Protein AF-A0A845ZWJ6-F1 (afdb_monomer)

Mean predicted aligned error: 7.0 Å

Secondary structure (DSSP, 8-state):
----S-HHHHHHHH-TT-------HHHHHHHHHHHHHHHHH--S---EEEEESSHHHHHHHHHHHHHHHTT-S-EEEEE--SSS---B-SSSEEEEPPTT-GGGG---

Radius of gyration: 15.52 Å; Cα contacts (8 Å, |Δi|>4): 121; chains: 1; bounding box: 38×41×30 Å

Sequence (108 aa):
MIITTSVLQSLLQAIPILRSQVYFKSSLTALSHAMEDQVLAGSEQPLVIASFQRERFYRQEAHRYRRIAQQTPQVYVLAAPETEFKSSSEYHETVAFEPNDTLSQEWH

pLDDT: mean 83.92, std 9.37, range [49.12, 93.44]

Foldseek 3Di:
DDPPADPVRVVCVVPVVDDDDDDDPVVVVVVVVVVLVCLLVDQDADQAEAEDLAPVVCVVCVVSLLSSLVRYQRHEYEYAYDDDQDQDSDRHGYHHDDNPDVSNVDDD

Structure (mmCIF, N/CA/C/O backbone):
data_AF-A0A845ZWJ6-F1
#
_entry.id   AF-A0A845ZWJ6-F1
#
loop_
_atom_site.group_PDB
_atom_site.id
_atom_site.type_symbol
_atom_site.label_atom_id
_atom_site.label_alt_id
_atom_site.label_comp_id
_atom_site.label_asym_id
_atom_site.label_entity_id
_atom_site.label_seq_id
_atom_site.pdbx_PDB_ins_code
_atom_site.Cartn_x
_atom_site.Cartn_y
_atom_site.Cartn_z
_atom_site.occupancy
_atom_site.B_iso_or_equiv
_atom_site.auth_seq_id
_atom_site.auth_comp_id
_atom_site.auth_asym_id
_atom_site.auth_atom_id
_atom_site.pdbx_PDB_model_num
ATOM 1 N N . MET A 1 1 ? 20.101 -3.245 12.940 1.00 49.12 1 MET A N 1
ATOM 2 C CA . MET A 1 1 ? 20.131 -4.586 12.321 1.00 49.12 1 MET A CA 1
ATOM 3 C C . MET A 1 1 ? 20.213 -4.380 10.818 1.00 49.12 1 MET A C 1
ATOM 5 O O . MET A 1 1 ? 19.284 -3.815 10.263 1.00 49.12 1 MET A O 1
ATOM 9 N N . ILE A 1 2 ? 21.345 -4.703 10.190 1.00 52.16 2 ILE A N 1
ATOM 10 C CA . ILE A 1 2 ? 21.516 -4.545 8.738 1.00 52.16 2 ILE A CA 1
ATOM 11 C C . ILE A 1 2 ? 20.964 -5.817 8.099 1.00 52.16 2 ILE A C 1
ATOM 13 O O . ILE A 1 2 ? 21.490 -6.901 8.341 1.00 52.16 2 ILE A O 1
ATOM 17 N N . ILE A 1 3 ? 19.873 -5.695 7.349 1.00 63.31 3 ILE A N 1
ATOM 18 C CA . ILE A 1 3 ? 19.300 -6.808 6.596 1.00 63.31 3 ILE A CA 1
ATOM 19 C C . ILE A 1 3 ? 20.249 -7.072 5.418 1.00 63.31 3 ILE A C 1
ATOM 21 O O . ILE A 1 3 ? 20.277 -6.312 4.457 1.00 6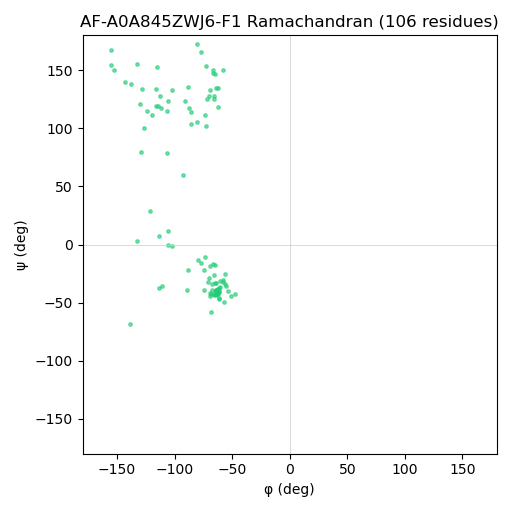3.31 3 ILE A O 1
ATOM 25 N N . THR A 1 4 ? 21.086 -8.105 5.518 1.00 75.88 4 THR A N 1
ATOM 26 C CA . THR A 1 4 ? 22.098 -8.453 4.499 1.00 75.88 4 THR A CA 1
ATOM 27 C C . THR A 1 4 ? 21.511 -9.149 3.275 1.00 75.88 4 THR A C 1
ATOM 29 O O . THR A 1 4 ? 22.167 -9.244 2.242 1.00 75.88 4 THR A O 1
ATOM 32 N N . THR A 1 5 ? 20.283 -9.654 3.371 1.00 77.69 5 THR A N 1
ATOM 33 C CA . THR A 1 5 ? 19.594 -10.372 2.296 1.00 77.69 5 THR A CA 1
ATOM 34 C C . THR A 1 5 ? 18.209 -9.774 2.121 1.00 77.69 5 THR A C 1
ATOM 36 O O . THR A 1 5 ? 17.432 -9.749 3.073 1.00 77.69 5 THR A O 1
ATOM 39 N N . SER A 1 6 ? 17.903 -9.265 0.924 1.00 82.12 6 SER A N 1
ATOM 40 C CA . SER A 1 6 ? 16.595 -8.659 0.659 1.00 82.12 6 SER A CA 1
ATOM 41 C C . SER A 1 6 ? 15.467 -9.660 0.926 1.00 82.12 6 SER A C 1
ATOM 43 O O . SER A 1 6 ? 15.639 -10.870 0.759 1.00 82.12 6 SER A O 1
ATOM 45 N N . VAL A 1 7 ? 14.293 -9.158 1.320 1.00 83.31 7 VAL A N 1
ATOM 46 C CA . VAL A 1 7 ? 13.106 -9.997 1.573 1.00 83.31 7 VAL A CA 1
ATOM 47 C C . VAL A 1 7 ? 12.790 -10.876 0.360 1.00 83.31 7 VAL A C 1
ATOM 49 O O . VAL A 1 7 ? 12.514 -12.064 0.513 1.00 83.31 7 VAL A O 1
ATOM 52 N N . LEU A 1 8 ? 12.921 -10.321 -0.850 1.00 82.06 8 LEU A N 1
ATOM 53 C CA . LEU A 1 8 ? 12.739 -11.056 -2.099 1.00 82.06 8 LEU A CA 1
ATOM 54 C C . LEU A 1 8 ? 13.737 -12.213 -2.243 1.00 82.06 8 LEU A C 1
ATOM 56 O O . LEU A 1 8 ? 13.336 -13.325 -2.576 1.00 82.06 8 LEU A O 1
ATOM 60 N N . GLN A 1 9 ? 15.023 -11.976 -1.977 1.00 84.81 9 GLN A N 1
ATOM 61 C CA . GLN A 1 9 ? 16.050 -13.012 -2.085 1.00 84.81 9 GLN A CA 1
ATOM 62 C C . GLN A 1 9 ? 15.792 -14.157 -1.095 1.00 84.81 9 GLN A C 1
ATOM 64 O O . GLN A 1 9 ? 15.879 -15.326 -1.471 1.00 84.81 9 GLN A O 1
ATOM 69 N N . SER A 1 10 ? 15.415 -13.829 0.143 1.00 88.88 10 SER A N 1
ATOM 70 C CA . SER A 1 10 ? 15.033 -14.821 1.155 1.00 88.88 10 SER A CA 1
ATOM 71 C C . SER A 1 10 ? 13.806 -15.635 0.723 1.00 88.88 10 SER A C 1
ATOM 73 O O . SER A 1 10 ? 13.775 -16.852 0.899 1.00 88.88 10 SER A O 1
ATOM 75 N N . LEU A 1 11 ? 12.814 -14.989 0.098 1.00 87.81 11 LEU A N 1
ATOM 76 C CA . LEU A 1 11 ? 11.618 -15.659 -0.418 1.00 87.81 11 LEU A CA 1
ATOM 77 C C . LEU A 1 11 ? 11.946 -16.629 -1.563 1.00 87.81 11 LEU A C 1
ATOM 79 O O . LEU A 1 11 ? 11.451 -17.754 -1.568 1.00 87.81 11 LEU A O 1
ATOM 83 N N . LEU A 1 12 ? 12.801 -16.226 -2.508 1.00 89.12 12 LEU A N 1
ATOM 84 C CA . LEU A 1 12 ? 13.226 -17.078 -3.626 1.00 89.12 12 LEU A CA 1
ATOM 85 C C . LEU A 1 12 ? 14.034 -18.296 -3.157 1.00 89.12 12 LEU A C 1
ATOM 87 O O . LEU A 1 12 ? 13.923 -19.368 -3.748 1.00 89.12 12 LEU A O 1
ATOM 91 N N . GLN A 1 13 ? 14.818 -18.156 -2.085 1.00 90.38 13 GLN A N 1
ATOM 92 C CA . GLN A 1 13 ? 15.509 -19.288 -1.459 1.00 90.38 13 GLN A CA 1
ATOM 93 C C . GLN A 1 13 ? 14.529 -20.257 -0.787 1.00 90.38 13 GLN A C 1
ATOM 95 O O . GLN A 1 13 ? 14.683 -21.470 -0.922 1.00 90.38 13 GLN A O 1
ATOM 100 N N . ALA A 1 14 ? 13.519 -19.734 -0.084 1.00 93.38 14 ALA A N 1
ATOM 101 C CA . ALA A 1 14 ? 12.508 -20.546 0.592 1.00 93.38 14 ALA A CA 1
ATOM 102 C C . ALA A 1 14 ? 11.548 -21.241 -0.389 1.00 93.38 14 ALA A C 1
ATOM 104 O O . ALA A 1 14 ? 11.075 -22.344 -0.115 1.00 93.38 14 ALA A O 1
ATOM 105 N N . ILE A 1 15 ? 11.265 -20.613 -1.535 1.00 93.44 15 ILE A N 1
ATOM 106 C CA . ILE A 1 15 ? 10.346 -21.120 -2.559 1.00 93.44 15 ILE A CA 1
ATOM 107 C C . ILE A 1 15 ? 11.049 -21.083 -3.927 1.00 93.44 15 ILE A C 1
ATOM 109 O O . ILE A 1 15 ? 10.777 -20.202 -4.7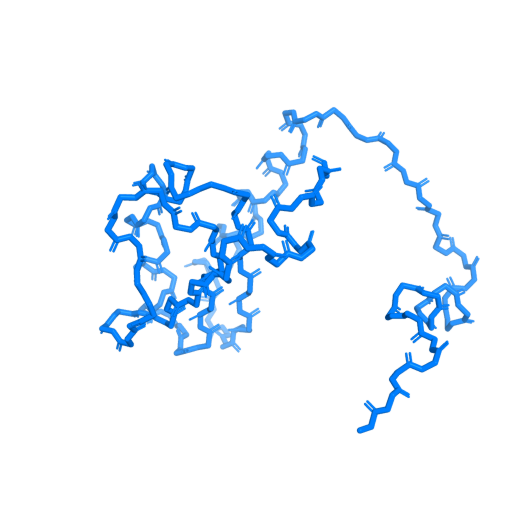44 1.00 93.44 15 ILE A O 1
ATOM 113 N N . PRO A 1 16 ? 11.918 -22.065 -4.238 1.00 89.06 16 PRO A N 1
ATOM 114 C CA . PRO A 1 16 ? 12.724 -22.056 -5.466 1.00 89.06 16 PRO A CA 1
ATOM 115 C C . PRO A 1 16 ? 11.899 -22.154 -6.753 1.00 89.06 16 PRO A C 1
ATOM 117 O O . PRO A 1 16 ? 12.392 -21.874 -7.843 1.00 89.06 16 PRO A O 1
ATOM 120 N N . ILE A 1 17 ? 10.640 -22.592 -6.642 1.00 91.81 17 ILE A N 1
ATOM 121 C CA . ILE A 1 17 ? 9.725 -22.714 -7.780 1.00 91.81 17 ILE A CA 1
ATOM 122 C C . ILE A 1 17 ? 9.097 -21.376 -8.180 1.00 91.81 17 ILE A C 1
ATOM 124 O O . ILE A 1 17 ? 8.467 -21.305 -9.238 1.00 91.81 17 ILE A O 1
ATOM 128 N N . LEU A 1 18 ? 9.211 -20.344 -7.335 1.00 88.88 18 LEU A N 1
ATOM 129 C CA . LEU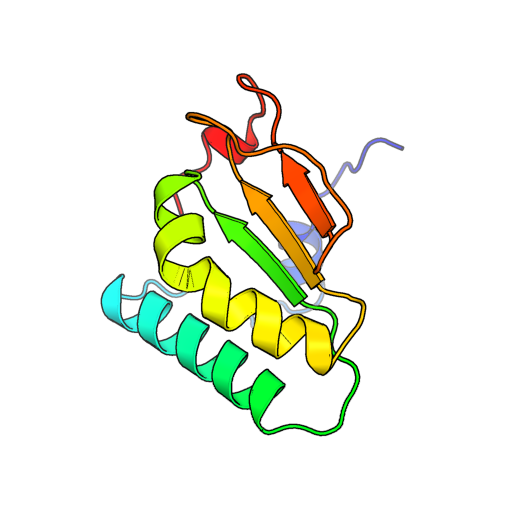 A 1 18 ? 8.611 -19.042 -7.587 1.00 88.88 18 LEU A CA 1
ATOM 130 C C . LEU A 1 18 ? 9.289 -18.418 -8.812 1.00 88.88 18 LEU A C 1
ATOM 132 O O . LEU A 1 18 ? 10.514 -18.327 -8.886 1.00 88.88 18 LEU A O 1
ATOM 136 N N . ARG A 1 19 ? 8.494 -17.993 -9.793 1.00 82.38 19 ARG A N 1
ATOM 137 C CA . ARG A 1 19 ? 9.000 -17.357 -11.013 1.00 82.38 19 ARG A CA 1
ATOM 138 C C . ARG A 1 19 ? 8.497 -15.931 -11.078 1.00 82.38 19 ARG A C 1
ATOM 140 O O . ARG A 1 19 ? 7.306 -15.697 -10.896 1.00 82.38 19 ARG A O 1
ATOM 147 N N . SER A 1 20 ? 9.396 -15.001 -11.391 1.00 82.25 20 SER A N 1
ATOM 148 C CA . SER A 1 20 ? 8.984 -13.653 -11.772 1.00 82.25 20 SER A CA 1
ATOM 149 C C . SER A 1 20 ? 8.158 -13.727 -13.054 1.00 82.25 20 SER A C 1
ATOM 151 O O . SER A 1 20 ? 8.509 -14.449 -13.992 1.00 82.25 20 SER A O 1
ATOM 153 N N . GLN A 1 21 ? 7.041 -13.011 -13.072 1.00 84.69 21 GLN A N 1
ATOM 154 C CA . GLN A 1 21 ? 6.126 -12.949 -14.201 1.00 84.69 21 GLN A CA 1
ATOM 155 C C . GLN A 1 21 ? 5.866 -11.490 -14.535 1.00 84.69 21 GLN A C 1
ATOM 157 O O . GLN A 1 21 ? 5.618 -10.670 -13.653 1.00 84.69 21 GLN A O 1
ATOM 162 N N . VAL A 1 22 ? 5.933 -11.178 -15.825 1.00 86.69 22 VAL A N 1
ATOM 163 C CA . VAL A 1 22 ? 5.647 -9.839 -16.325 1.00 86.69 22 VAL A CA 1
ATOM 164 C C . VAL A 1 22 ? 4.167 -9.769 -16.661 1.00 86.69 22 VAL A C 1
ATOM 166 O O . VAL A 1 22 ? 3.666 -10.553 -17.467 1.00 86.69 22 VAL A O 1
ATOM 169 N N . TYR A 1 23 ? 3.484 -8.814 -16.046 1.00 88.56 23 TYR A N 1
ATOM 170 C CA . TYR A 1 23 ? 2.072 -8.544 -16.268 1.00 88.56 23 TYR A CA 1
ATOM 171 C C . TYR A 1 23 ? 1.894 -7.166 -16.892 1.00 88.56 23 TYR A C 1
ATOM 173 O O . TYR A 1 23 ? 2.692 -6.254 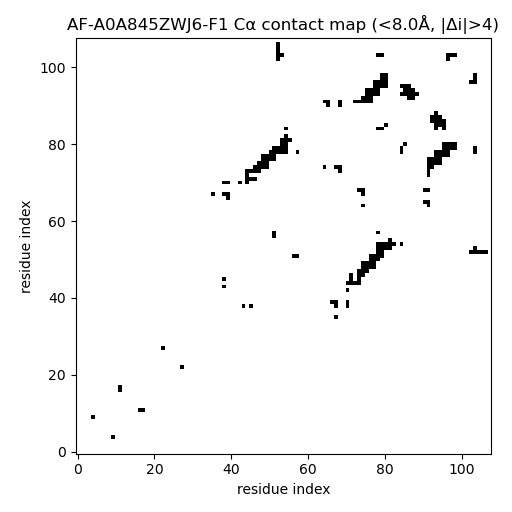-16.674 1.00 88.56 23 TYR A O 1
ATOM 181 N N . PHE A 1 24 ? 0.812 -6.991 -17.650 1.00 91.31 24 PHE A N 1
ATOM 182 C CA . PHE A 1 24 ? 0.402 -5.657 -18.064 1.00 91.31 24 PHE A CA 1
ATOM 183 C C . PHE A 1 24 ? -0.035 -4.846 -16.846 1.00 91.31 24 PHE A C 1
ATOM 185 O O . PHE A 1 24 ? -0.653 -5.373 -15.919 1.00 91.31 24 PHE A O 1
ATOM 192 N N . LYS A 1 25 ? 0.208 -3.533 -16.893 1.00 88.12 25 LYS A N 1
ATOM 193 C CA . LYS A 1 25 ? -0.214 -2.600 -15.842 1.00 88.12 25 LYS A CA 1
ATOM 194 C C . LYS A 1 25 ? -1.697 -2.747 -15.492 1.00 88.12 25 LYS A C 1
ATOM 196 O O . LYS A 1 25 ? -2.037 -2.799 -14.320 1.00 88.12 25 LYS A O 1
ATOM 201 N N . SER A 1 26 ? -2.570 -2.867 -16.494 1.00 92.62 26 SER A N 1
ATOM 202 C CA . SER A 1 26 ? -4.011 -3.047 -16.279 1.00 92.62 26 SER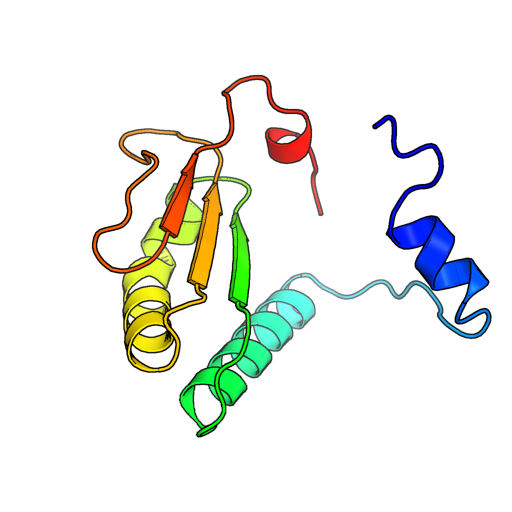 A CA 1
ATOM 203 C C . SER A 1 26 ? -4.336 -4.320 -15.495 1.00 92.62 26 SER A C 1
ATOM 205 O O . SER A 1 26 ? -5.229 -4.300 -14.653 1.00 92.62 26 SER A O 1
ATOM 207 N N . SER A 1 27 ? -3.596 -5.407 -15.726 1.00 93.12 27 SER A N 1
ATOM 208 C CA . SER A 1 27 ? -3.758 -6.663 -14.990 1.00 93.12 27 SER A CA 1
ATOM 209 C C . SER A 1 27 ? -3.302 -6.528 -13.539 1.00 93.12 27 SER A C 1
ATOM 211 O O . SER A 1 27 ? -4.003 -6.996 -12.650 1.00 93.12 27 SER A O 1
ATOM 213 N N . LEU A 1 28 ? -2.178 -5.847 -13.286 1.00 89.88 28 LEU A N 1
ATOM 214 C CA . LEU A 1 28 ? -1.704 -5.575 -11.922 1.00 89.88 28 LEU A CA 1
ATOM 215 C C . LEU A 1 28 ? -2.671 -4.666 -11.155 1.00 89.88 28 LEU A C 1
ATOM 217 O O . LEU A 1 28 ? -2.990 -4.946 -10.003 1.00 89.88 28 LEU A O 1
ATOM 221 N N . THR A 1 29 ? -3.200 -3.624 -11.802 1.00 89.12 29 THR A N 1
ATOM 222 C CA . THR A 1 29 ? -4.227 -2.757 -11.205 1.00 89.12 29 THR A CA 1
ATOM 223 C C . THR A 1 29 ? -5.499 -3.542 -10.878 1.00 89.12 29 THR A C 1
ATOM 225 O O . THR A 1 29 ? -6.016 -3.433 -9.770 1.00 89.12 29 THR A O 1
ATOM 228 N N . ALA A 1 30 ? -5.982 -4.377 -11.803 1.00 91.62 30 ALA A N 1
ATOM 229 C CA . ALA A 1 30 ? -7.155 -5.215 -11.561 1.00 91.62 30 ALA A CA 1
ATOM 230 C C . ALA A 1 30 ? -6.926 -6.222 -10.423 1.00 91.62 30 ALA A C 1
ATOM 232 O O . ALA A 1 30 ? -7.824 -6.442 -9.614 1.00 91.62 30 ALA A O 1
ATOM 233 N N . LEU A 1 31 ? -5.724 -6.799 -10.333 1.00 92.06 31 LEU A N 1
ATOM 234 C CA . LEU A 1 31 ? -5.357 -7.705 -9.248 1.00 92.06 31 LEU A CA 1
ATOM 235 C C . LEU A 1 31 ? -5.336 -6.985 -7.893 1.00 92.06 31 LEU A C 1
ATOM 237 O O . LEU A 1 31 ? -5.880 -7.518 -6.931 1.00 92.06 31 LEU A O 1
ATOM 241 N N . SER A 1 32 ? -4.784 -5.767 -7.828 1.00 89.88 32 SER A N 1
ATOM 242 C CA . SER A 1 32 ? -4.815 -4.936 -6.613 1.00 89.88 32 SER A CA 1
ATOM 243 C C . SER A 1 32 ? -6.250 -4.692 -6.149 1.00 89.88 32 SER A C 1
ATOM 245 O O . SER A 1 32 ? -6.582 -4.963 -4.996 1.00 89.88 32 SER A O 1
ATOM 247 N N . HIS A 1 33 ? -7.135 -4.275 -7.062 1.00 91.19 33 HIS A N 1
ATOM 248 C CA . HIS A 1 33 ? -8.546 -4.069 -6.731 1.00 91.19 33 HIS A CA 1
ATOM 249 C C . HIS A 1 33 ? -9.223 -5.359 -6.259 1.00 91.19 33 HIS A C 1
ATOM 251 O O . HIS A 1 33 ? -9.969 -5.321 -5.285 1.00 91.19 33 HIS A O 1
ATOM 257 N N . ALA A 1 34 ? -8.936 -6.499 -6.894 1.00 92.56 34 ALA A N 1
ATOM 258 C CA . ALA A 1 34 ? -9.499 -7.785 -6.490 1.00 92.56 34 ALA A CA 1
ATOM 259 C C . ALA A 1 34 ? -9.043 -8.207 -5.081 1.00 92.56 34 ALA A C 1
ATOM 261 O O . ALA A 1 34 ? -9.847 -8.715 -4.301 1.00 92.56 34 ALA A O 1
ATOM 262 N N . MET A 1 35 ? -7.775 -7.968 -4.728 1.00 91.69 35 MET A N 1
ATOM 263 C CA . MET A 1 35 ? -7.261 -8.215 -3.374 1.00 91.69 35 MET A CA 1
ATOM 264 C C . MET A 1 35 ? -7.954 -7.321 -2.340 1.00 91.69 35 MET A C 1
ATOM 266 O O . MET A 1 35 ? -8.351 -7.793 -1.277 1.00 91.69 35 MET A O 1
ATOM 270 N N . GLU A 1 36 ? -8.148 -6.045 -2.661 1.00 91.75 36 GLU A N 1
ATOM 271 C CA . GLU A 1 36 ? -8.874 -5.102 -1.808 1.00 91.75 36 GLU A CA 1
ATOM 272 C C . GLU A 1 36 ? -10.362 -5.475 -1.659 1.00 91.75 36 GLU A C 1
ATOM 274 O O . GLU A 1 36 ? -10.909 -5.389 -0.560 1.00 91.75 36 GLU A O 1
ATOM 279 N N . ASP A 1 37 ? -11.021 -5.927 -2.734 1.00 92.62 37 ASP A N 1
ATOM 280 C CA . ASP A 1 37 ? -12.410 -6.406 -2.683 1.00 92.62 37 ASP A CA 1
ATOM 281 C C . ASP A 1 37 ? -12.533 -7.637 -1.781 1.00 92.62 37 ASP A C 1
ATOM 283 O O . ASP A 1 37 ? -13.488 -7.739 -1.012 1.00 92.62 37 ASP A O 1
ATOM 287 N N . GLN A 1 38 ? -11.544 -8.534 -1.809 1.00 91.25 38 GLN A N 1
ATOM 288 C CA . GLN A 1 38 ? -11.511 -9.699 -0.928 1.00 91.25 38 GLN A CA 1
ATOM 289 C C . GLN A 1 38 ? -11.385 -9.303 0.547 1.00 91.25 38 GLN A C 1
ATOM 291 O O . GLN A 1 38 ? -12.053 -9.891 1.396 1.00 91.25 38 GLN A O 1
ATOM 296 N N . VAL A 1 39 ? -10.577 -8.285 0.860 1.00 90.56 39 VAL A N 1
ATOM 297 C CA . VAL A 1 39 ? -10.493 -7.730 2.221 1.00 90.56 39 VAL A CA 1
ATOM 298 C C . VAL A 1 39 ? -11.833 -7.134 2.651 1.00 90.56 39 VAL A C 1
ATOM 300 O O . VAL A 1 39 ? -12.270 -7.356 3.775 1.00 90.56 39 VAL A O 1
ATOM 303 N N . LEU A 1 40 ? -12.506 -6.405 1.758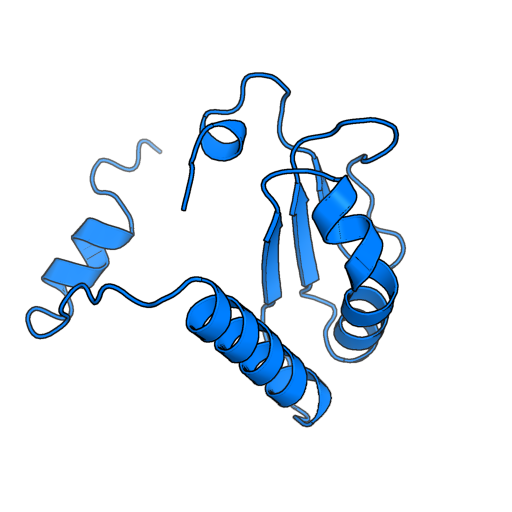 1.00 90.38 40 LEU A N 1
ATOM 304 C CA . LEU A 1 40 ? -13.806 -5.792 2.045 1.00 90.38 40 LEU A CA 1
ATOM 305 C C . LEU A 1 40 ? -14.946 -6.811 2.184 1.00 90.38 40 LEU A C 1
ATOM 307 O O . LEU A 1 40 ? -15.927 -6.518 2.867 1.00 90.38 40 LEU A O 1
ATOM 311 N N . ALA A 1 41 ? -14.852 -7.959 1.510 1.00 91.00 41 ALA A N 1
ATOM 312 C CA . ALA A 1 41 ? -15.846 -9.031 1.560 1.00 91.00 41 ALA A CA 1
ATOM 313 C C . ALA A 1 41 ? -15.600 -10.037 2.697 1.00 91.00 41 ALA A C 1
ATOM 315 O O . ALA A 1 41 ? -16.521 -10.752 3.095 1.00 91.00 41 ALA A O 1
ATOM 316 N N . GLY A 1 42 ? -14.364 -10.121 3.191 1.00 86.75 42 GLY A N 1
ATOM 317 C CA . GLY A 1 42 ? -13.973 -11.013 4.274 1.00 86.75 42 GLY A CA 1
ATOM 318 C C . GLY A 1 42 ? -14.402 -10.515 5.655 1.00 86.75 42 GLY A C 1
ATOM 319 O O . GLY A 1 42 ? -14.750 -9.356 5.849 1.00 86.75 42 GLY A O 1
ATOM 320 N N . SER A 1 43 ? -14.346 -11.416 6.635 1.00 78.94 43 SER A N 1
ATOM 321 C CA . SER A 1 43 ? -14.560 -11.113 8.059 1.00 78.94 43 SER A CA 1
ATOM 322 C C . SER A 1 43 ? -13.295 -11.298 8.904 1.00 78.94 43 SER A C 1
ATOM 324 O O . SER A 1 43 ? -13.360 -11.308 10.131 1.00 78.94 43 SER A O 1
ATOM 326 N N . GLU A 1 44 ? -12.155 -11.542 8.257 1.00 85.19 44 GLU A N 1
ATOM 327 C CA . GLU A 1 44 ? -10.862 -11.680 8.924 1.00 85.19 44 GLU A CA 1
ATOM 328 C C . GLU A 1 44 ? -10.263 -10.304 9.254 1.00 85.19 44 GLU A C 1
ATOM 330 O O . GLU A 1 44 ? -10.771 -9.269 8.829 1.00 85.19 44 GLU A O 1
ATOM 335 N N . GLN A 1 45 ? -9.157 -10.289 10.003 1.00 85.31 45 GLN A N 1
ATOM 336 C CA . GLN A 1 45 ? -8.382 -9.079 10.295 1.00 85.31 45 GLN A CA 1
ATOM 337 C C . GLN A 1 45 ? -7.074 -9.091 9.490 1.00 85.31 45 GLN A C 1
ATOM 339 O O . GLN A 1 45 ? -6.031 -9.466 10.029 1.00 85.31 45 GLN A O 1
ATOM 344 N N . PRO A 1 46 ? -7.102 -8.746 8.190 1.00 88.94 46 PRO A N 1
ATOM 345 C CA . PRO A 1 46 ? -5.900 -8.748 7.373 1.00 88.94 46 PRO A CA 1
ATOM 346 C C . PRO A 1 46 ? -4.979 -7.579 7.729 1.00 88.94 46 PRO A C 1
ATOM 348 O O . PRO A 1 46 ? -5.429 -6.514 8.158 1.00 88.94 46 PRO A O 1
ATOM 351 N N . LEU A 1 47 ? -3.687 -7.776 7.469 1.00 90.75 47 LEU A N 1
ATOM 352 C CA . LEU A 1 47 ? -2.691 -6.713 7.403 1.00 90.75 47 LEU A CA 1
ATOM 353 C C . LEU A 1 47 ? -2.664 -6.154 5.978 1.00 90.75 47 LEU A C 1
ATOM 355 O O . LEU A 1 47 ? -2.328 -6.873 5.036 1.00 90.75 47 LEU A O 1
ATOM 359 N N . VAL A 1 48 ? -2.994 -4.874 5.824 1.00 91.44 48 VAL A N 1
ATOM 360 C CA . VAL A 1 48 ? -3.000 -4.179 4.535 1.00 91.44 48 VAL A CA 1
ATOM 361 C C . VAL A 1 48 ? -1.890 -3.141 4.523 1.00 91.44 48 VAL A C 1
ATOM 363 O O . VAL A 1 48 ? -1.903 -2.185 5.295 1.00 91.44 48 VAL A O 1
ATOM 366 N N . ILE A 1 49 ? -0.933 -3.326 3.618 1.00 91.38 49 ILE A N 1
ATOM 367 C CA . ILE A 1 49 ? 0.153 -2.381 3.364 1.00 91.38 49 ILE A CA 1
ATOM 368 C C . ILE A 1 49 ? 0.034 -1.944 1.909 1.00 91.38 49 ILE A C 1
ATOM 370 O O . ILE A 1 49 ? 0.254 -2.747 1.003 1.00 91.38 49 ILE A O 1
ATOM 374 N N . ALA A 1 50 ? -0.321 -0.683 1.687 1.00 90.00 50 ALA A N 1
ATOM 375 C CA . ALA A 1 50 ? -0.456 -0.110 0.357 1.00 90.00 50 ALA A CA 1
ATOM 376 C C . ALA A 1 50 ? 0.598 0.967 0.141 1.00 90.00 50 ALA A C 1
ATOM 378 O O . ALA A 1 50 ? 0.640 1.961 0.859 1.00 90.00 50 ALA A O 1
ATOM 379 N N . SER A 1 51 ? 1.450 0.758 -0.858 1.00 87.81 51 SER A N 1
ATOM 380 C CA . SER A 1 51 ? 2.498 1.703 -1.225 1.00 87.81 51 SER A CA 1
ATOM 381 C C . SER A 1 51 ? 2.118 2.421 -2.512 1.00 87.81 51 SER A C 1
ATOM 383 O O . SER A 1 51 ? 1.873 1.793 -3.543 1.00 87.81 51 SER A O 1
ATOM 385 N N . PHE A 1 52 ? 2.080 3.745 -2.454 1.00 85.56 52 PHE A N 1
ATOM 386 C CA . PHE A 1 52 ? 1.809 4.617 -3.582 1.00 85.56 52 PHE A CA 1
ATOM 387 C C . PHE A 1 52 ? 3.058 5.420 -3.915 1.00 85.56 52 PHE A C 1
ATOM 389 O O . PHE A 1 52 ? 3.600 6.143 -3.087 1.00 85.56 52 PHE A O 1
ATOM 396 N N . GLN A 1 53 ? 3.469 5.390 -5.178 1.00 78.75 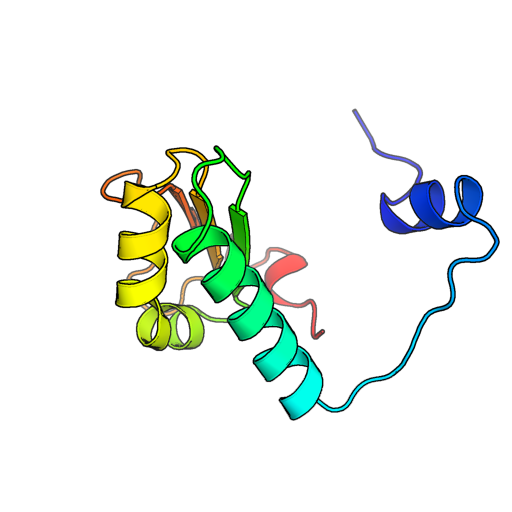53 GLN A N 1
ATOM 397 C CA . GLN A 1 53 ? 4.607 6.196 -5.634 1.00 78.75 53 GLN A CA 1
ATOM 398 C C . GLN A 1 53 ? 4.380 7.700 -5.446 1.00 78.75 53 GLN A C 1
ATOM 400 O O . GLN A 1 53 ? 5.328 8.453 -5.267 1.00 78.75 53 GLN A O 1
ATOM 405 N N . ARG A 1 54 ? 3.125 8.158 -5.537 1.00 82.06 54 ARG A N 1
ATOM 406 C CA . ARG A 1 54 ? 2.751 9.575 -5.451 1.00 82.06 54 ARG A CA 1
ATOM 407 C C . ARG A 1 54 ? 1.436 9.733 -4.704 1.00 82.06 54 ARG A C 1
ATOM 409 O O . ARG A 1 54 ? 0.491 8.985 -4.969 1.00 82.06 54 ARG A O 1
ATOM 416 N N . GLU A 1 55 ? 1.352 10.760 -3.863 1.00 84.88 55 GLU A N 1
ATOM 417 C CA . GLU A 1 55 ? 0.142 11.135 -3.118 1.00 84.88 55 GLU A CA 1
ATOM 418 C C . GLU A 1 55 ? -1.118 11.176 -3.999 1.00 84.88 55 GLU A C 1
ATOM 420 O O . GLU A 1 55 ? -2.170 10.675 -3.597 1.00 84.88 55 GLU A O 1
ATOM 425 N N . ARG A 1 56 ? -1.038 11.728 -5.218 1.00 87.12 56 ARG A N 1
ATOM 426 C CA . ARG A 1 56 ? -2.206 11.836 -6.112 1.00 87.12 56 ARG A CA 1
ATOM 427 C C . ARG A 1 56 ? -2.877 10.499 -6.448 1.00 87.12 56 ARG A C 1
ATOM 429 O O . ARG A 1 56 ? -4.080 10.487 -6.690 1.00 87.12 56 ARG A O 1
ATOM 436 N N . PHE A 1 57 ? -2.118 9.400 -6.486 1.00 86.88 57 PHE A N 1
ATOM 437 C CA . PHE A 1 57 ? -2.670 8.072 -6.768 1.00 86.88 57 PHE A CA 1
ATOM 438 C C . PHE A 1 57 ? -3.432 7.535 -5.559 1.00 86.88 57 PHE A C 1
ATOM 440 O O . PHE A 1 57 ? -4.527 7.008 -5.714 1.00 86.88 57 PHE A O 1
ATOM 447 N N . TYR A 1 58 ? -2.913 7.771 -4.352 1.00 88.06 58 TYR A N 1
ATOM 448 C CA . TYR A 1 58 ? -3.638 7.465 -3.124 1.00 88.06 58 TYR A CA 1
ATOM 449 C C . TYR A 1 58 ? -4.914 8.308 -2.991 1.00 88.06 58 TYR A C 1
ATOM 451 O O . TYR A 1 58 ? -5.970 7.776 -2.663 1.00 88.06 58 TYR A O 1
ATOM 459 N N . ARG A 1 59 ? -4.859 9.617 -3.284 1.00 86.75 59 ARG A N 1
ATOM 460 C CA . ARG A 1 59 ? -6.025 10.513 -3.141 1.00 86.75 59 ARG A CA 1
ATOM 461 C C . ARG A 1 59 ? -7.251 10.040 -3.931 1.00 86.75 59 ARG A C 1
ATOM 463 O O . ARG A 1 59 ? -8.368 10.245 -3.463 1.00 86.75 59 ARG A O 1
ATOM 470 N N . GLN A 1 60 ? -7.051 9.414 -5.091 1.00 87.62 60 GLN A N 1
ATOM 471 C CA . GLN A 1 60 ? -8.137 8.856 -5.907 1.00 87.62 60 GLN A CA 1
ATOM 472 C C . GLN A 1 60 ? -8.823 7.665 -5.216 1.00 87.62 60 GLN A C 1
ATOM 474 O O . GLN A 1 60 ? -10.043 7.544 -5.276 1.00 87.62 60 GLN A O 1
ATOM 479 N N . GLU A 1 61 ? -8.058 6.871 -4.465 1.00 88.75 61 GLU A N 1
ATOM 480 C CA . GLU A 1 61 ? -8.513 5.646 -3.797 1.00 88.75 61 GLU A CA 1
ATOM 481 C C . GLU A 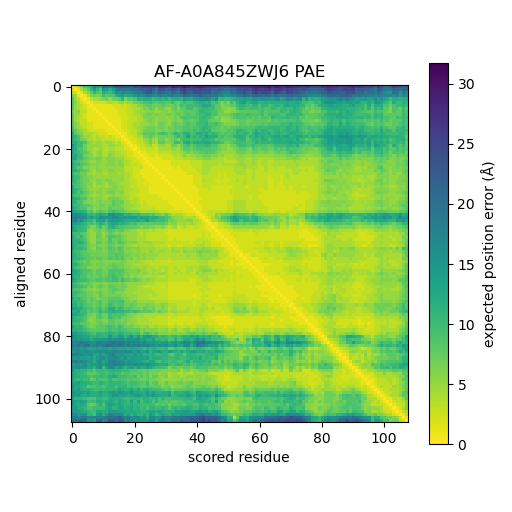1 61 ? -8.772 5.826 -2.287 1.00 88.75 61 GLU A C 1
ATOM 483 O O . GLU A 1 61 ? -9.216 4.903 -1.605 1.00 88.75 61 GLU A O 1
ATOM 488 N N . ALA A 1 62 ? -8.545 7.018 -1.724 1.00 88.38 62 ALA A N 1
ATOM 489 C CA . ALA A 1 62 ? -8.580 7.259 -0.277 1.00 88.38 62 ALA A CA 1
ATOM 490 C C . ALA A 1 62 ? -9.904 6.840 0.387 1.00 88.38 62 ALA A C 1
ATOM 492 O O . ALA A 1 62 ? -9.918 6.339 1.513 1.00 88.38 62 ALA A O 1
ATOM 493 N N . HIS A 1 63 ? -11.035 7.007 -0.309 1.00 90.31 63 HIS A N 1
ATOM 494 C CA . HIS A 1 63 ? -12.335 6.560 0.197 1.00 90.31 63 HIS A CA 1
ATOM 495 C C . HIS A 1 63 ? -12.382 5.039 0.412 1.00 90.31 63 HIS A C 1
ATOM 497 O O . HIS A 1 63 ? -12.952 4.568 1.397 1.00 90.31 63 HIS A O 1
ATOM 503 N N . ARG A 1 64 ? -11.741 4.276 -0.473 1.00 90.69 64 ARG A N 1
ATOM 504 C CA . ARG A 1 64 ? -11.681 2.817 -0.417 1.00 90.69 64 ARG A CA 1
ATOM 505 C C . ARG A 1 64 ? -10.827 2.342 0.756 1.00 90.69 64 ARG A C 1
ATOM 507 O O . ARG A 1 64 ? -11.292 1.518 1.540 1.00 90.69 64 ARG A O 1
ATOM 514 N N . TYR A 1 65 ? -9.663 2.952 0.972 1.00 91.81 65 TYR A N 1
ATOM 515 C CA . TYR A 1 65 ? -8.804 2.647 2.125 1.00 91.81 65 TYR A CA 1
ATOM 516 C C . TYR A 1 65 ? -9.453 2.991 3.469 1.00 91.81 65 TYR A C 1
ATOM 518 O O . TYR A 1 65 ? -9.282 2.252 4.436 1.00 91.81 65 TYR A O 1
ATOM 526 N N . ARG A 1 66 ? -10.288 4.038 3.535 1.00 90.50 66 ARG A N 1
ATOM 527 C CA . ARG A 1 66 ? -11.114 4.297 4.731 1.00 90.50 66 ARG A CA 1
ATOM 528 C C . ARG A 1 66 ? -12.114 3.177 5.007 1.00 90.50 66 ARG A C 1
ATOM 530 O O . ARG A 1 66 ? -12.320 2.837 6.164 1.00 90.50 66 ARG A O 1
ATOM 537 N N . ARG A 1 67 ? -12.729 2.594 3.972 1.00 91.00 67 ARG A N 1
ATOM 538 C CA . ARG A 1 67 ? -13.632 1.443 4.146 1.00 91.00 67 ARG A CA 1
ATOM 539 C C . ARG A 1 67 ? -12.888 0.195 4.608 1.00 91.00 67 ARG A C 1
ATOM 541 O O . ARG A 1 67 ? -13.398 -0.522 5.459 1.00 91.00 67 ARG A O 1
ATOM 548 N N . ILE A 1 68 ? -11.691 -0.047 4.080 1.00 91.06 68 ILE A N 1
ATOM 549 C CA . ILE A 1 68 ? -10.838 -1.158 4.523 1.00 91.06 68 ILE A CA 1
ATOM 550 C C . ILE A 1 68 ? -10.457 -0.979 6.000 1.00 91.06 68 ILE A C 1
ATOM 552 O O . ILE A 1 68 ? -10.544 -1.926 6.776 1.00 91.06 68 ILE A O 1
ATOM 556 N N . ALA A 1 69 ? -10.135 0.244 6.420 1.00 90.25 69 ALA A N 1
ATOM 557 C CA . ALA A 1 69 ? -9.783 0.541 7.807 1.00 90.25 69 ALA A CA 1
ATOM 558 C C . ALA A 1 69 ? -10.941 0.376 8.810 1.00 90.25 69 ALA A C 1
ATOM 560 O O . ALA A 1 69 ? -10.718 0.246 10.010 1.00 90.25 69 ALA A O 1
ATOM 561 N N . GLN A 1 70 ? -12.190 0.333 8.332 1.00 89.56 70 GLN A N 1
ATOM 562 C CA . GLN A 1 70 ? -13.339 -0.046 9.161 1.00 89.56 70 GLN A CA 1
ATOM 563 C C . GLN A 1 70 ? -13.394 -1.558 9.435 1.00 89.56 70 GLN A C 1
ATOM 565 O O . GLN A 1 70 ? -14.037 -1.963 10.400 1.00 89.56 70 GLN A O 1
ATOM 570 N N . GLN A 1 71 ? -12.751 -2.383 8.600 1.00 88.12 71 GLN A N 1
ATOM 571 C CA . GLN A 1 71 ? -12.694 -3.842 8.763 1.00 88.12 71 GLN A CA 1
ATOM 572 C C . GLN A 1 71 ? -11.502 -4.279 9.617 1.0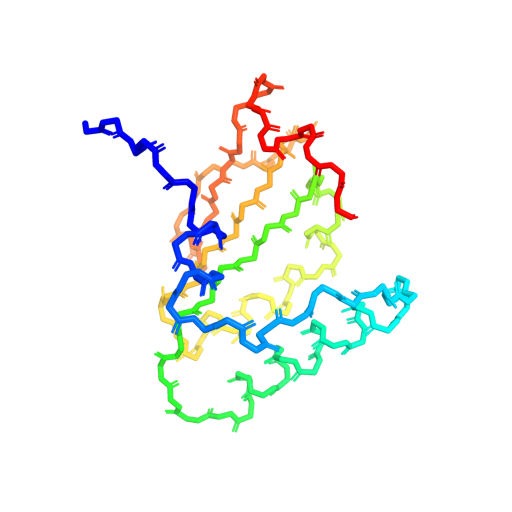0 88.12 71 GLN A C 1
ATOM 574 O O . GLN A 1 71 ? -11.616 -5.188 10.434 1.00 88.12 71 GLN A O 1
ATOM 579 N N . THR A 1 72 ? -10.353 -3.623 9.445 1.00 87.31 72 THR A N 1
ATOM 580 C CA . THR A 1 72 ? -9.116 -3.954 10.158 1.00 87.31 72 THR A CA 1
ATOM 581 C C . THR A 1 72 ? -8.403 -2.686 10.620 1.00 87.31 72 THR A C 1
ATOM 583 O O . THR A 1 72 ? -8.293 -1.738 9.844 1.00 87.31 72 THR A O 1
ATOM 586 N N . PRO A 1 73 ? -7.862 -2.651 11.851 1.00 85.50 73 PRO A N 1
ATOM 587 C CA . PRO A 1 73 ? -7.016 -1.544 12.293 1.00 85.50 73 PRO A CA 1
ATOM 588 C C . PRO A 1 73 ? -5.623 -1.577 11.642 1.00 85.50 73 PRO A C 1
ATOM 590 O O . PRO A 1 73 ? -4.860 -0.625 11.769 1.00 85.50 73 PRO A O 1
ATOM 593 N N . GLN A 1 74 ? -5.263 -2.670 10.960 1.00 90.50 74 GLN A N 1
ATOM 594 C CA . GLN A 1 74 ? -3.937 -2.876 10.379 1.00 90.50 74 GLN A CA 1
ATOM 595 C C . GLN A 1 74 ? -3.875 -2.396 8.926 1.00 90.50 74 GLN A C 1
ATOM 597 O O . GLN A 1 74 ? -3.614 -3.179 8.012 1.00 90.50 74 GLN A O 1
ATOM 602 N N . VAL A 1 75 ? -4.131 -1.106 8.711 1.00 93.19 75 VAL A N 1
ATOM 603 C CA . VAL A 1 75 ? -4.035 -0.470 7.390 1.00 93.19 75 VAL A CA 1
ATOM 604 C C . VAL A 1 75 ? -2.933 0.577 7.413 1.00 93.19 75 VAL A C 1
ATOM 606 O O . VAL A 1 75 ? -3.013 1.547 8.165 1.00 93.19 75 VAL A O 1
ATOM 609 N N . TYR A 1 76 ? -1.932 0.382 6.559 1.00 92.56 76 TYR A N 1
ATOM 610 C CA . TYR A 1 76 ? -0.773 1.253 6.420 1.00 92.56 76 TYR A CA 1
ATOM 611 C C . TYR A 1 76 ? -0.662 1.721 4.972 1.00 92.56 76 TYR A C 1
ATOM 613 O O . TYR A 1 76 ? -0.441 0.918 4.063 1.00 92.56 76 TYR A O 1
ATOM 621 N N . VAL A 1 77 ? -0.821 3.021 4.755 1.00 90.38 77 VAL A N 1
ATOM 622 C CA . VAL A 1 77 ? -0.707 3.662 3.445 1.00 90.38 77 VAL A CA 1
ATOM 623 C C . VAL A 1 77 ? 0.589 4.448 3.402 1.00 90.38 77 VAL A C 1
ATOM 625 O O . VAL A 1 77 ? 0.745 5.438 4.113 1.00 90.38 77 VAL A O 1
ATOM 628 N N . LEU A 1 78 ? 1.506 4.031 2.541 1.00 89.12 78 LEU A N 1
ATOM 629 C CA . LEU A 1 78 ? 2.777 4.698 2.328 1.00 89.12 78 LEU A CA 1
ATOM 630 C C . LEU A 1 78 ? 2.719 5.506 1.037 1.00 89.12 78 LEU A C 1
ATOM 632 O O . LEU A 1 78 ? 2.261 4.990 0.018 1.00 89.12 78 LEU A O 1
ATOM 636 N N . ALA A 1 79 ? 3.166 6.760 1.060 1.00 85.88 79 ALA A N 1
ATOM 637 C CA . ALA A 1 79 ? 3.254 7.555 -0.161 1.00 85.88 79 ALA A CA 1
ATOM 638 C C . ALA A 1 79 ? 4.334 8.634 -0.103 1.00 85.88 79 ALA A C 1
ATOM 640 O O . ALA A 1 79 ? 4.599 9.204 0.956 1.00 85.88 79 ALA A O 1
ATOM 641 N N . ALA A 1 80 ? 4.911 8.966 -1.263 1.00 82.38 80 ALA A N 1
ATOM 642 C CA . ALA A 1 80 ? 5.767 10.140 -1.382 1.00 82.38 80 ALA A CA 1
ATOM 643 C C . ALA A 1 80 ? 4.905 11.418 -1.321 1.00 82.38 80 ALA A C 1
ATOM 645 O O . ALA A 1 80 ? 3.946 11.539 -2.101 1.00 82.38 80 ALA A O 1
ATOM 646 N N . PRO A 1 81 ? 5.206 12.357 -0.405 1.00 72.25 81 PRO A N 1
ATOM 647 C CA . PRO A 1 81 ? 4.414 13.564 -0.223 1.00 72.25 81 PRO A CA 1
ATOM 648 C C . PRO A 1 81 ? 4.565 14.507 -1.419 1.00 72.25 81 PRO A C 1
ATOM 650 O O . PRO A 1 81 ? 5.676 14.789 -1.863 1.00 72.25 81 PRO A O 1
ATOM 653 N N . GLU A 1 82 ? 3.443 15.019 -1.933 1.00 72.94 82 GLU A N 1
ATOM 654 C CA . GLU A 1 82 ? 3.445 16.025 -3.007 1.00 72.94 82 GLU A CA 1
ATOM 655 C C . GLU A 1 82 ? 2.898 17.370 -2.529 1.00 72.94 82 GLU A C 1
ATOM 657 O O . GLU A 1 82 ? 3.381 18.424 -2.937 1.00 72.94 82 GLU A O 1
ATOM 662 N N . THR A 1 83 ? 1.882 17.337 -1.668 1.00 68.94 83 THR A N 1
ATOM 663 C CA . THR A 1 83 ? 1.124 18.518 -1.244 1.00 68.94 83 THR A CA 1
ATOM 664 C C . THR A 1 83 ? 0.825 18.495 0.248 1.00 68.94 83 THR A C 1
ATOM 666 O O . THR A 1 83 ? 1.368 19.310 0.988 1.00 68.94 83 THR A O 1
ATOM 669 N N . GLU A 1 84 ? -0.023 17.576 0.713 1.00 69.94 84 GLU A N 1
ATOM 670 C CA . GLU A 1 84 ? -0.480 17.562 2.114 1.00 69.94 84 GLU A CA 1
ATOM 671 C C . GLU A 1 84 ? -0.402 16.176 2.750 1.00 69.94 84 GLU A C 1
ATOM 673 O O . GLU A 1 84 ? -0.805 16.021 3.904 1.00 69.94 84 GLU A O 1
ATOM 678 N N . PHE A 1 85 ? 0.113 15.170 2.035 1.00 75.75 85 PHE A N 1
ATOM 679 C CA . PHE A 1 85 ? 0.290 13.847 2.616 1.00 75.75 85 PHE A CA 1
ATOM 680 C C . PHE A 1 85 ? 1.273 13.922 3.780 1.00 75.75 85 PHE A C 1
ATOM 682 O O . PHE A 1 85 ? 2.431 14.310 3.625 1.00 75.75 85 PHE A O 1
ATOM 689 N N . LYS A 1 86 ? 0.782 13.569 4.962 1.00 80.12 86 LYS A N 1
ATOM 690 C CA . LYS A 1 86 ? 1.533 13.569 6.212 1.00 80.12 86 LYS A CA 1
ATOM 691 C C . LYS A 1 86 ? 1.275 12.262 6.922 1.00 80.12 86 LYS A C 1
ATOM 693 O O . LYS A 1 86 ? 0.222 11.648 6.736 1.00 80.12 86 LYS A O 1
ATOM 698 N N . SER A 1 87 ? 2.219 11.871 7.763 1.00 80.25 87 SER A N 1
ATOM 699 C CA . SER A 1 87 ? 1.992 10.745 8.650 1.00 80.25 87 SER A CA 1
ATOM 700 C C . SER A 1 87 ? 0.894 11.092 9.656 1.00 80.25 87 SER A C 1
ATOM 702 O O . SER A 1 87 ? 0.952 12.139 10.303 1.00 80.25 87 SER A O 1
ATOM 704 N N . SER A 1 88 ? -0.142 10.262 9.722 1.00 83.44 88 SER A N 1
ATOM 705 C CA . SER A 1 88 ? -1.339 10.480 10.535 1.00 83.44 88 SER A CA 1
ATOM 706 C C . SER A 1 88 ? -2.007 9.147 10.849 1.00 83.44 88 SER A C 1
ATOM 708 O O . SER A 1 88 ? -1.901 8.209 10.067 1.00 83.44 88 SER A O 1
ATOM 710 N N . SER A 1 89 ? -2.742 9.099 11.955 1.00 82.94 89 SER A N 1
ATOM 711 C CA . SER A 1 89 ? -3.415 7.886 12.436 1.00 82.94 89 SER A CA 1
ATOM 712 C C . SER A 1 89 ? -4.930 8.095 12.565 1.00 82.94 89 SER A C 1
ATOM 714 O O . SER A 1 89 ? -5.566 7.515 13.438 1.00 82.94 89 SER A O 1
ATOM 716 N N . GLU A 1 90 ? -5.524 8.985 11.755 1.00 79.25 90 GLU A N 1
ATOM 717 C CA . GLU A 1 90 ? -6.946 9.350 11.895 1.00 79.25 90 GLU A CA 1
ATOM 718 C C . GLU A 1 90 ? -7.890 8.200 11.528 1.00 79.25 90 GLU A C 1
ATOM 720 O O . GLU A 1 90 ? -8.722 7.788 12.331 1.00 79.25 90 GLU A O 1
ATOM 725 N N . TYR A 1 91 ? -7.783 7.704 10.295 1.00 77.88 91 TYR A N 1
ATOM 726 C CA . TYR A 1 91 ? -8.647 6.637 9.777 1.00 77.88 91 TYR A CA 1
ATOM 727 C C . TYR A 1 91 ? -7.875 5.338 9.570 1.00 77.88 91 TYR A C 1
ATOM 729 O O . TYR A 1 91 ? -8.425 4.262 9.743 1.00 77.88 91 TYR A O 1
ATOM 737 N N . HIS A 1 92 ? -6.620 5.459 9.162 1.00 84.62 92 HIS A N 1
ATOM 738 C CA . HIS A 1 92 ? -5.614 4.418 9.021 1.00 84.62 92 HIS A CA 1
ATOM 739 C C . HIS A 1 92 ? -4.252 5.097 9.135 1.00 84.62 92 HIS A C 1
ATOM 741 O O . HIS A 1 92 ? -4.173 6.326 9.052 1.00 84.62 92 HIS A O 1
ATOM 747 N N . GLU A 1 93 ? -3.194 4.312 9.293 1.00 87.31 93 GLU A N 1
ATOM 748 C CA . GLU A 1 93 ? -1.844 4.853 9.382 1.00 87.31 93 GLU A CA 1
ATOM 749 C C . GLU A 1 93 ? -1.387 5.311 8.000 1.00 87.31 93 GLU A C 1
ATOM 751 O O . GLU A 1 93 ? -1.168 4.504 7.096 1.00 87.31 93 GLU A O 1
ATOM 756 N N . THR A 1 94 ? -1.242 6.617 7.817 1.00 85.19 94 THR A N 1
ATOM 757 C CA . THR A 1 94 ? -0.496 7.169 6.691 1.00 85.19 94 THR A CA 1
ATOM 758 C C . THR A 1 94 ? 0.967 7.295 7.092 1.00 85.19 94 THR A C 1
ATOM 760 O O . THR A 1 94 ? 1.289 7.754 8.186 1.00 85.19 94 THR A O 1
ATOM 763 N N . VAL A 1 95 ? 1.870 6.890 6.207 1.00 85.44 95 VAL A N 1
ATOM 764 C CA . VAL A 1 95 ? 3.319 6.960 6.408 1.00 85.44 95 VAL A CA 1
ATOM 765 C C . VAL A 1 95 ? 3.905 7.703 5.219 1.00 85.44 95 VAL A C 1
ATOM 767 O O . VAL A 1 95 ? 4.033 7.159 4.121 1.00 85.44 95 VAL A O 1
ATOM 770 N N . ALA A 1 96 ? 4.204 8.985 5.410 1.00 84.00 96 ALA A N 1
ATOM 771 C CA . ALA A 1 96 ? 4.851 9.773 4.371 1.00 84.00 96 ALA A CA 1
ATOM 772 C C . ALA A 1 96 ? 6.299 9.301 4.200 1.00 84.00 96 ALA A C 1
ATOM 774 O O . ALA A 1 96 ? 7.041 9.227 5.179 1.00 84.00 96 ALA A O 1
ATOM 775 N N . PHE A 1 97 ? 6.695 8.989 2.965 1.00 82.94 97 PHE A N 1
ATOM 776 C CA . PHE A 1 97 ? 8.108 8.794 2.657 1.00 82.94 97 PHE A CA 1
ATOM 777 C C . PHE A 1 97 ? 8.856 10.118 2.794 1.00 82.94 97 PHE A C 1
ATOM 779 O O . PHE A 1 97 ? 8.310 11.191 2.525 1.00 82.94 97 PHE A O 1
ATOM 786 N N . GLU A 1 98 ? 10.131 10.039 3.156 1.00 78.69 98 GLU A N 1
ATOM 787 C CA . GLU A 1 98 ? 11.006 11.200 3.053 1.00 78.69 98 GLU A CA 1
ATOM 788 C C . GLU A 1 98 ? 11.182 11.588 1.571 1.00 78.69 98 GLU A C 1
ATOM 790 O O . GLU A 1 98 ? 11.230 10.706 0.708 1.00 78.69 98 GLU A O 1
ATOM 795 N N . PRO A 1 99 ? 11.332 12.881 1.229 1.00 69.81 99 PRO A N 1
ATOM 796 C CA . PRO A 1 99 ? 11.478 13.317 -0.166 1.00 69.81 99 PRO A CA 1
ATOM 797 C C . PRO A 1 99 ? 12.646 12.662 -0.924 1.00 69.81 99 PRO A C 1
ATOM 799 O O . PRO A 1 99 ? 12.607 12.557 -2.147 1.00 69.81 99 PRO A O 1
ATOM 802 N N . ASN A 1 100 ? 13.679 12.225 -0.196 1.00 72.06 100 ASN A N 1
ATOM 803 C CA . ASN A 1 100 ? 14.864 11.549 -0.730 1.00 72.06 100 ASN A CA 1
ATOM 804 C C . ASN A 1 100 ? 14.876 10.038 -0.436 1.00 72.06 100 ASN A C 1
ATOM 806 O O . ASN A 1 100 ? 15.919 9.400 -0.587 1.00 72.06 100 ASN A O 1
ATOM 810 N N . ASP A 1 101 ? 13.762 9.464 0.024 1.00 77.38 101 ASP A N 1
ATOM 811 C CA . ASP A 1 101 ? 13.674 8.029 0.287 1.00 77.38 101 ASP A CA 1
ATOM 812 C C . ASP A 1 101 ? 13.842 7.248 -1.022 1.00 77.38 101 ASP A C 1
ATOM 814 O O . ASP A 1 101 ? 13.229 7.577 -2.040 1.00 77.38 101 ASP A O 1
ATOM 818 N N . THR A 1 102 ? 14.647 6.189 -1.006 1.00 72.81 102 THR A N 1
ATOM 819 C CA . THR A 1 102 ? 14.835 5.308 -2.164 1.00 72.81 102 THR A CA 1
ATOM 820 C C . THR A 1 102 ? 13.520 4.697 -2.638 1.00 72.81 102 THR A C 1
ATOM 822 O O . THR A 1 102 ? 13.334 4.551 -3.843 1.00 72.81 102 THR A O 1
ATOM 825 N N . LEU A 1 103 ? 12.574 4.438 -1.728 1.00 71.62 103 LEU A N 1
ATOM 826 C CA . LEU A 1 103 ? 11.253 3.898 -2.068 1.00 71.62 103 LEU A CA 1
ATOM 827 C C . LEU A 1 103 ? 10.406 4.876 -2.893 1.00 71.62 103 LEU A C 1
ATOM 829 O O . LEU A 1 103 ? 9.574 4.448 -3.689 1.00 71.62 103 LEU A O 1
ATOM 833 N N . SER A 1 104 ? 10.650 6.186 -2.774 1.00 68.00 104 SER A N 1
ATOM 834 C CA . SER A 1 104 ? 9.996 7.188 -3.631 1.00 68.00 104 SER A CA 1
ATOM 835 C C . SER A 1 104 ? 10.473 7.125 -5.091 1.00 68.00 104 SER A C 1
ATOM 837 O O . SER A 1 104 ? 9.796 7.628 -5.988 1.00 68.00 104 SER A O 1
ATOM 839 N N . GLN A 1 105 ? 11.628 6.493 -5.329 1.00 65.94 105 GLN A N 1
ATOM 840 C CA . GLN A 1 105 ? 12.275 6.348 -6.634 1.00 65.94 105 GLN A CA 1
ATOM 841 C C . GLN A 1 105 ? 12.142 4.929 -7.209 1.00 65.94 105 GLN A C 1
ATOM 843 O O . GLN A 1 105 ? 12.632 4.679 -8.310 1.00 65.94 105 GLN A O 1
ATOM 848 N N . GLU A 1 106 ? 11.498 3.992 -6.506 1.00 66.00 106 GLU A N 1
ATOM 849 C CA . GLU A 1 106 ? 11.266 2.638 -7.015 1.00 66.00 106 GLU A CA 1
ATOM 850 C C . GLU A 1 106 ? 10.057 2.625 -7.970 1.00 66.00 106 GLU A C 1
ATOM 852 O O . GLU A 1 106 ? 8.885 2.727 -7.588 1.00 66.00 106 GLU A O 1
ATOM 857 N N . TRP A 1 107 ? 10.356 2.524 -9.268 1.00 56.00 107 TRP A N 1
ATOM 858 C CA . TRP A 1 107 ? 9.359 2.344 -10.320 1.00 56.00 107 TRP A CA 1
ATOM 859 C C . TRP A 1 107 ? 9.053 0.848 -10.468 1.00 56.00 107 TRP A C 1
ATOM 861 O O . TRP A 1 107 ? 9.863 0.111 -11.027 1.00 56.00 107 TRP A O 1
ATOM 871 N N . HIS A 1 108 ? 7.900 0.414 -9.953 1.00 51.75 108 HIS A N 1
ATOM 872 C CA . HIS A 1 108 ? 7.312 -0.903 -10.215 1.00 51.75 108 HIS A CA 1
ATOM 873 C C . HIS A 1 108 ? 6.415 -0.871 -11.457 1.00 51.75 108 HIS A C 1
ATOM 875 O O . HIS A 1 108 ? 5.657 0.119 -11.614 1.00 51.75 108 HIS A O 1
#

Solvent-accessible surface area (backbone atoms only — not comparable to full-atom values): 6562 Å² total; per-residue (Å²): 134,83,79,89,62,55,72,66,58,54,47,44,68,76,38,73,83,69,70,94,75,93,72,55,69,70,56,54,52,51,49,52,52,52,55,52,49,49,60,66,72,49,89,65,76,60,80,43,76,47,80,32,67,38,37,73,65,43,63,75,46,44,71,56,54,47,56,47,25,74,65,20,88,46,31,38,41,33,24,26,56,78,83,79,61,52,64,43,73,85,66,40,37,32,42,46,45,56,98,82,37,66,73,56,70,61,86,129

Nearest PDB structures (foldseek):
  8jsv-assembly5_J  TM=4.327E-01  e=1.168E+00  Leptospira interrogans serovar Pomona